Protein AF-A0A6A8LVA5-F1 (afdb_monomer_lite)

Structure (mmCIF, N/CA/C/O backbone):
data_AF-A0A6A8LVA5-F1
#
_entry.id   AF-A0A6A8LVA5-F1
#
loop_
_atom_site.group_PDB
_atom_site.id
_atom_site.type_symbol
_atom_site.label_atom_id
_atom_site.label_alt_id
_atom_site.label_comp_id
_atom_site.label_asym_id
_atom_site.label_entity_id
_atom_site.label_seq_id
_atom_site.pdbx_PDB_ins_code
_atom_site.Cartn_x
_atom_site.Cartn_y
_atom_site.Cartn_z
_atom_site.occupancy
_atom_site.B_iso_or_equiv
_atom_site.auth_seq_id
_atom_site.auth_comp_id
_atom_site.auth_asym_id
_atom_site.auth_atom_id
_atom_site.pdbx_PDB_model_num
ATOM 1 N N . GLN A 1 1 ? -45.273 -17.902 106.315 1.00 41.38 1 GLN A N 1
ATOM 2 C CA . GLN A 1 1 ? -44.574 -18.194 105.049 1.00 41.38 1 GLN A CA 1
ATOM 3 C C . GLN A 1 1 ? -45.006 -17.118 104.051 1.00 41.38 1 GLN A C 1
ATOM 5 O O . GLN A 1 1 ? -46.188 -17.036 103.765 1.00 41.38 1 GLN A O 1
ATOM 10 N N . THR A 1 2 ? -44.261 -16.008 103.992 1.00 44.41 2 THR A N 1
ATOM 11 C CA . THR A 1 2 ? -43.237 -15.669 102.967 1.00 44.41 2 THR A CA 1
ATOM 12 C C . THR A 1 2 ? -43.909 -15.043 101.731 1.00 44.41 2 THR A C 1
ATOM 14 O O . THR A 1 2 ? -44.291 -15.751 100.820 1.00 44.41 2 THR A O 1
ATOM 17 N N . ARG A 1 3 ? -44.280 -13.753 101.701 1.00 44.22 3 ARG A N 1
ATOM 18 C CA . ARG A 1 3 ? -43.481 -12.590 101.223 1.00 44.22 3 ARG A CA 1
ATOM 19 C C . ARG A 1 3 ? -42.651 -12.762 99.928 1.00 44.22 3 ARG A C 1
ATOM 21 O O . ARG A 1 3 ? -41.942 -11.829 99.586 1.00 44.22 3 ARG A O 1
ATOM 28 N N . ALA A 1 4 ? -42.781 -13.871 99.194 1.00 52.81 4 ALA A N 1
ATOM 29 C CA . ALA A 1 4 ? -41.985 -14.175 97.995 1.00 52.81 4 ALA A CA 1
ATOM 30 C C . ALA A 1 4 ? -42.812 -14.382 96.709 1.00 52.81 4 ALA A C 1
ATOM 32 O O . ALA A 1 4 ? -42.347 -15.029 95.784 1.00 52.81 4 ALA A O 1
ATOM 33 N N . GLU A 1 5 ? -44.024 -13.829 96.621 1.00 49.12 5 GLU A N 1
ATOM 34 C CA . GLU A 1 5 ? -44.811 -13.897 95.375 1.00 49.12 5 GLU A CA 1
ATOM 35 C C . GLU A 1 5 ? -45.523 -12.569 95.076 1.00 49.12 5 GLU A C 1
ATOM 37 O O . GLU A 1 5 ? -46.657 -12.505 94.619 1.00 49.12 5 GLU A O 1
ATOM 42 N N . ILE A 1 6 ? -44.846 -11.463 95.404 1.00 49.66 6 ILE A N 1
ATOM 43 C CA . ILE A 1 6 ? -45.149 -10.121 94.871 1.00 49.66 6 ILE A CA 1
ATOM 44 C C . ILE A 1 6 ? -44.034 -9.674 93.891 1.00 49.66 6 ILE A C 1
ATOM 46 O O . ILE A 1 6 ? -44.141 -8.640 93.236 1.00 49.66 6 ILE A O 1
ATOM 50 N N . GLU A 1 7 ? -42.998 -10.492 93.691 1.00 46.91 7 GLU A N 1
ATOM 51 C CA . GLU A 1 7 ? -41.858 -10.222 92.806 1.00 46.91 7 GLU A CA 1
ATOM 52 C C . GLU A 1 7 ? -41.903 -11.056 91.514 1.00 46.91 7 GLU A C 1
ATOM 54 O O . GLU A 1 7 ? -41.041 -11.885 91.287 1.00 46.91 7 GLU A O 1
ATOM 59 N N . GLU A 1 8 ? -42.884 -10.831 90.636 1.00 41.81 8 GLU A N 1
ATOM 60 C CA . GLU A 1 8 ? -42.621 -10.846 89.177 1.00 41.81 8 GLU A CA 1
ATOM 61 C C . GLU A 1 8 ? -43.699 -10.067 88.415 1.00 41.81 8 GLU A C 1
ATOM 63 O O . GLU A 1 8 ? -44.219 -10.430 87.360 1.00 41.81 8 GLU A O 1
ATOM 68 N N . LYS A 1 9 ? -44.050 -8.916 88.987 1.00 47.59 9 LYS A N 1
ATOM 69 C CA . LYS A 1 9 ? -44.624 -7.816 88.231 1.00 47.59 9 LYS A CA 1
ATOM 70 C C . LYS A 1 9 ? -43.659 -7.540 87.066 1.00 47.59 9 LYS A C 1
ATOM 72 O O . LYS A 1 9 ? -42.564 -7.044 87.291 1.00 47.59 9 LYS A O 1
ATOM 77 N N . VAL A 1 10 ? -44.113 -7.770 85.835 1.00 52.16 10 VAL A N 1
ATOM 78 C CA . VAL A 1 10 ? -43.550 -7.146 84.625 1.00 52.16 10 VAL A CA 1
ATOM 79 C C . VAL A 1 10 ? -42.134 -7.634 84.259 1.00 52.16 10 VAL A C 1
ATOM 81 O O . VAL A 1 10 ? -41.146 -6.975 84.565 1.00 52.16 10 VAL A O 1
ATOM 84 N N . GLY A 1 11 ? -42.010 -8.757 83.538 1.00 41.62 11 GLY A N 1
ATOM 85 C CA . GLY A 1 11 ? -40.666 -9.277 83.263 1.00 41.62 11 GLY A CA 1
ATOM 86 C C . GLY A 1 11 ? -40.478 -10.335 82.183 1.00 41.62 11 GLY A C 1
ATOM 87 O O . GLY A 1 11 ? -39.767 -11.300 82.418 1.00 41.62 11 GLY A O 1
ATOM 88 N N . THR A 1 12 ? -40.948 -10.141 80.945 1.00 44.41 12 THR A N 1
ATOM 89 C CA . THR A 1 12 ? -40.122 -10.651 79.827 1.00 44.41 12 THR A CA 1
ATOM 90 C C . THR A 1 12 ? -40.130 -9.726 78.602 1.00 44.41 12 THR A C 1
ATOM 92 O O . THR A 1 12 ? -40.891 -9.928 77.656 1.00 44.41 12 THR A O 1
ATOM 95 N N . PRO A 1 13 ? -39.222 -8.728 78.558 1.00 52.59 13 PRO A N 1
ATOM 96 C CA . PRO A 1 13 ? -38.989 -7.843 77.403 1.00 52.59 13 PRO A CA 1
ATOM 97 C C . PRO A 1 13 ? -38.493 -8.563 76.132 1.00 52.59 13 PRO A C 1
ATOM 99 O O . PRO A 1 13 ? -38.288 -7.934 75.097 1.00 52.59 13 PRO A O 1
ATOM 102 N N . ARG A 1 14 ? -38.320 -9.889 76.180 1.00 48.97 14 ARG A N 1
ATOM 103 C CA . ARG A 1 14 ? -37.829 -10.713 75.069 1.00 48.97 14 ARG A CA 1
ATOM 104 C C . ARG A 1 14 ? -38.854 -10.896 73.948 1.00 48.97 14 ARG A C 1
ATOM 106 O O . ARG A 1 14 ? -38.475 -11.010 72.789 1.00 48.97 14 ARG A O 1
ATOM 113 N N . GLN A 1 15 ? -40.148 -10.900 74.272 1.00 52.22 15 GLN A N 1
ATOM 114 C CA . GLN A 1 15 ? -41.192 -10.988 73.243 1.00 52.22 15 GLN A CA 1
ATOM 115 C C . GLN A 1 15 ? -41.387 -9.655 72.512 1.00 52.22 15 GLN A C 1
ATOM 117 O O . GLN A 1 15 ? -41.698 -9.652 71.323 1.00 52.22 15 GLN A O 1
ATOM 122 N N . LEU A 1 16 ? -41.140 -8.526 73.187 1.00 51.38 16 LEU A N 1
ATOM 123 C CA . LEU A 1 16 ? -41.183 -7.210 72.553 1.00 51.38 16 LEU A CA 1
ATOM 124 C C . LEU A 1 16 ? -39.955 -6.973 71.667 1.00 51.38 16 LEU A C 1
ATOM 126 O O . LEU A 1 16 ? -40.109 -6.468 70.562 1.00 51.38 16 LEU A O 1
ATOM 130 N N . SER A 1 17 ? -38.756 -7.379 72.099 1.00 54.53 17 SER A N 1
ATOM 131 C CA . SER A 1 17 ? -37.544 -7.207 71.291 1.00 54.53 17 SER A CA 1
ATOM 132 C C . SER A 1 17 ? -37.540 -8.075 70.034 1.00 54.53 17 SER A C 1
ATOM 134 O O . SER A 1 17 ? -37.148 -7.574 68.989 1.00 54.53 17 SER A O 1
ATOM 136 N N . LEU A 1 18 ? -38.050 -9.316 70.076 1.00 56.12 18 LEU A N 1
ATOM 137 C CA . LEU A 1 18 ? -38.231 -10.117 68.855 1.00 56.12 18 LEU A CA 1
ATOM 138 C C . LEU A 1 18 ? -39.249 -9.492 67.893 1.00 56.12 18 LEU A C 1
ATOM 140 O O . LEU A 1 18 ? -39.057 -9.554 66.682 1.00 56.12 18 LEU A O 1
ATOM 144 N N . ARG A 1 19 ? -40.313 -8.868 68.411 1.00 55.34 19 ARG A N 1
ATOM 145 C CA . ARG A 1 19 ? -41.328 -8.210 67.580 1.00 55.34 19 ARG A CA 1
ATOM 146 C C . ARG A 1 19 ? -40.820 -6.902 66.974 1.00 55.34 19 ARG A C 1
ATOM 148 O O . ARG A 1 19 ? -41.088 -6.639 65.813 1.00 55.34 19 ARG A O 1
ATOM 155 N N . ILE A 1 20 ? -40.016 -6.143 67.719 1.00 57.22 20 ILE A N 1
ATOM 156 C CA . ILE A 1 20 ? -39.348 -4.933 67.225 1.00 57.22 20 ILE A CA 1
ATOM 157 C C . ILE A 1 20 ? -38.242 -5.290 66.227 1.00 57.22 20 ILE A C 1
ATOM 159 O O . ILE A 1 20 ? -38.113 -4.603 65.227 1.00 57.22 20 ILE A O 1
ATOM 163 N N . LEU A 1 21 ? -37.479 -6.370 66.441 1.00 58.38 21 LEU A N 1
ATOM 164 C CA . LEU A 1 21 ? -36.458 -6.839 65.496 1.00 58.38 21 LEU A CA 1
ATOM 165 C C . LEU A 1 21 ? -37.091 -7.355 64.193 1.00 58.38 21 LEU A C 1
ATOM 167 O O . LEU A 1 21 ? -36.550 -7.115 63.119 1.00 58.38 21 LEU A O 1
ATOM 171 N N . ALA A 1 22 ? -38.260 -7.998 64.274 1.00 55.94 22 ALA A N 1
ATOM 172 C CA . ALA A 1 22 ? -39.048 -8.376 63.102 1.00 55.94 22 ALA A CA 1
ATOM 173 C C . ALA A 1 22 ? -39.646 -7.152 62.382 1.00 55.94 22 ALA A C 1
ATOM 175 O O . ALA A 1 22 ? -39.584 -7.087 61.157 1.00 55.94 22 ALA A O 1
ATOM 176 N N . ASP A 1 23 ? -40.141 -6.151 63.123 1.00 56.75 23 ASP A N 1
ATOM 177 C CA . ASP A 1 23 ? -40.613 -4.882 62.544 1.00 56.75 23 ASP A CA 1
ATOM 178 C C . ASP A 1 23 ? -39.461 -4.043 61.952 1.00 56.75 23 ASP A C 1
ATOM 180 O O . ASP A 1 23 ? -39.664 -3.313 60.981 1.00 56.75 23 ASP A O 1
ATOM 184 N N . TYR A 1 24 ? -38.236 -4.167 62.477 1.00 52.25 24 TYR A N 1
ATOM 185 C CA . TYR A 1 24 ? -37.038 -3.519 61.925 1.00 52.25 24 TYR A CA 1
ATOM 186 C C . TYR A 1 24 ? -36.428 -4.286 60.747 1.00 52.25 24 TYR A C 1
ATOM 188 O O . TYR A 1 24 ? -35.872 -3.662 59.847 1.00 52.25 24 TYR A O 1
ATOM 196 N N . SER A 1 25 ? -36.597 -5.611 60.684 1.00 47.62 25 SER A N 1
ATOM 197 C CA . SER A 1 25 ? -36.203 -6.423 59.524 1.00 47.62 25 SER A CA 1
ATOM 198 C C . SER A 1 25 ? -37.053 -6.144 58.281 1.00 47.62 25 SER A C 1
ATOM 200 O O . SER A 1 25 ? -36.685 -6.569 57.192 1.00 47.62 25 SER A O 1
ATOM 202 N N . LEU A 1 26 ? -38.167 -5.418 58.413 1.00 48.62 26 LEU A N 1
ATOM 203 C CA . LEU A 1 26 ? -38.930 -4.897 57.275 1.00 48.62 26 LEU A CA 1
ATOM 204 C C . LEU A 1 26 ? -38.471 -3.500 56.827 1.00 48.62 26 LEU A C 1
ATOM 206 O O . LEU A 1 26 ? -38.998 -2.973 55.846 1.00 48.62 26 LEU A O 1
ATOM 210 N N . LYS A 1 27 ? -37.524 -2.871 57.537 1.00 50.38 27 LYS A N 1
ATOM 211 C CA . LYS A 1 27 ? -37.097 -1.495 57.262 1.00 50.38 27 LYS A CA 1
ATOM 212 C C . LYS A 1 27 ? -35.798 -1.398 56.459 1.00 50.38 27 LYS A C 1
ATOM 214 O O . LYS A 1 27 ? -35.611 -0.350 55.848 1.00 50.38 27 LYS A O 1
ATOM 219 N N . ASP A 1 28 ? -34.949 -2.431 56.441 1.00 47.41 28 ASP A N 1
ATOM 220 C CA . ASP A 1 28 ? -33.548 -2.236 56.021 1.00 47.41 28 ASP A CA 1
ATOM 221 C C . ASP A 1 28 ? -32.981 -3.155 54.931 1.00 47.41 28 ASP A C 1
ATOM 223 O O . ASP A 1 28 ? -31.936 -2.837 54.391 1.00 47.41 28 ASP A O 1
ATOM 227 N N . ASP A 1 29 ? -33.657 -4.214 54.493 1.00 40.41 29 ASP A N 1
ATOM 228 C CA . ASP A 1 29 ? -33.184 -5.002 53.347 1.00 40.41 29 ASP A CA 1
ATOM 229 C C . ASP A 1 29 ? -34.414 -5.582 52.647 1.00 40.41 29 ASP A C 1
ATOM 231 O O . ASP A 1 29 ? -35.238 -6.259 53.241 1.00 40.41 29 ASP A O 1
ATOM 235 N N . GLY A 1 30 ? -34.697 -5.286 51.392 1.00 39.53 30 GLY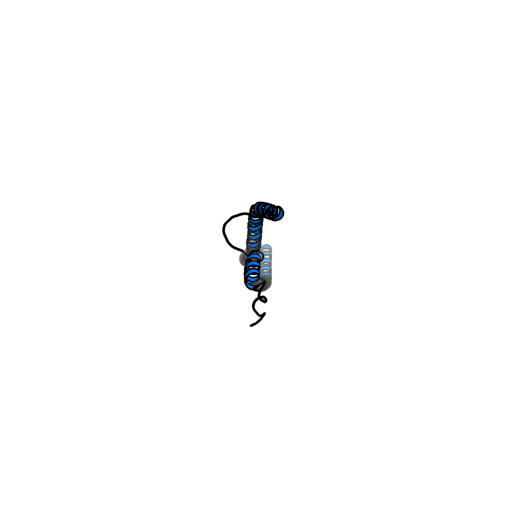 A N 1
ATOM 236 C CA . GLY A 1 30 ? -33.732 -5.432 50.330 1.00 39.53 30 GLY A CA 1
ATOM 237 C C . GLY A 1 30 ? -34.327 -6.420 49.340 1.00 39.53 30 GLY A C 1
ATOM 238 O O . GLY A 1 30 ? -34.024 -7.600 49.374 1.00 39.53 30 GLY A O 1
ATOM 239 N N . LYS A 1 31 ? -35.101 -5.853 48.412 1.00 43.53 31 LYS A N 1
ATOM 240 C CA . LYS A 1 31 ? -35.243 -6.323 47.036 1.00 43.53 31 LYS A CA 1
ATOM 241 C C . LYS A 1 31 ? -36.136 -7.551 46.772 1.00 43.53 31 LYS A C 1
ATOM 243 O O . LYS A 1 31 ? -36.150 -8.552 47.468 1.00 43.53 31 LYS A O 1
ATOM 248 N N . GLU A 1 32 ? -36.783 -7.425 45.615 1.00 43.03 32 GLU A N 1
ATOM 249 C CA . GLU A 1 32 ? -37.272 -8.502 44.746 1.00 43.03 32 GLU A CA 1
ATOM 250 C C . GLU A 1 32 ? -38.624 -9.111 45.120 1.00 43.03 32 GLU A C 1
ATOM 252 O O . GLU A 1 32 ? -38.736 -10.166 45.729 1.00 43.03 32 GLU A O 1
ATOM 257 N N . SER A 1 33 ? -39.684 -8.471 44.625 1.00 36.81 33 SER A N 1
ATOM 258 C CA . SER A 1 33 ? -40.526 -9.041 43.562 1.00 36.81 33 SER A CA 1
ATOM 259 C C . SER A 1 33 ? -41.961 -8.534 43.695 1.00 36.81 33 SER A C 1
ATOM 261 O O . SER A 1 33 ? -42.565 -8.608 44.757 1.00 36.81 33 SER A O 1
ATOM 263 N N . GLY A 1 34 ? -42.510 -8.040 42.587 1.00 38.72 34 GLY A N 1
ATOM 264 C CA . GLY A 1 34 ? -43.949 -8.082 42.350 1.00 38.72 34 GLY A CA 1
ATOM 265 C C . GLY A 1 34 ? -44.832 -7.199 43.229 1.00 38.72 34 GLY A C 1
ATOM 266 O O . GLY A 1 34 ? -45.552 -7.689 44.087 1.00 38.72 34 GLY A O 1
ATOM 267 N N . GLY A 1 35 ? -44.924 -5.920 42.867 1.00 42.19 35 GLY A N 1
ATOM 268 C CA . GLY A 1 35 ? -46.147 -5.151 43.091 1.00 42.19 35 GLY A CA 1
ATOM 269 C C . GLY A 1 35 ? -46.368 -4.601 44.502 1.00 42.19 35 GLY A C 1
ATOM 270 O O . GLY A 1 35 ? -45.899 -5.110 45.507 1.00 42.19 35 GLY A O 1
ATOM 271 N N . ILE A 1 36 ? -47.186 -3.551 44.532 1.00 45.50 36 ILE A N 1
ATOM 272 C CA . ILE A 1 36 ? -47.696 -2.836 45.707 1.00 45.50 36 ILE A CA 1
ATOM 273 C C . ILE A 1 36 ? -46.759 -1.722 46.211 1.00 45.50 36 ILE A C 1
ATOM 275 O O . ILE A 1 36 ? -45.936 -1.842 47.110 1.00 45.50 36 ILE A O 1
ATOM 279 N N . LEU A 1 37 ? -46.980 -0.588 45.550 1.00 57.88 37 LEU A N 1
ATOM 280 C CA . LEU A 1 37 ? -46.580 0.792 45.807 1.00 57.88 37 LEU A CA 1
ATOM 281 C C . LEU A 1 37 ? -46.609 1.176 47.306 1.00 57.88 37 LEU A C 1
ATOM 283 O O . LEU A 1 37 ? -47.663 1.074 47.933 1.00 57.88 37 LEU A O 1
ATOM 287 N N . PRO A 1 38 ? -45.519 1.752 47.857 1.00 45.12 38 PRO A N 1
ATOM 288 C CA . PRO A 1 38 ? -45.648 2.678 48.976 1.00 45.12 38 PRO A CA 1
ATOM 289 C C . PRO A 1 38 ? -44.794 3.939 48.765 1.00 45.12 38 PRO A C 1
ATOM 291 O O . PRO A 1 38 ? -43.569 3.900 48.737 1.00 45.12 38 PRO A O 1
ATOM 294 N N . LYS A 1 39 ? -45.478 5.087 48.697 1.00 48.59 39 LYS A N 1
ATOM 295 C CA . LYS A 1 39 ? -44.921 6.447 48.819 1.00 48.59 39 LYS A CA 1
ATOM 296 C C . LYS A 1 39 ? -43.928 6.805 47.715 1.00 48.59 39 LYS A C 1
ATOM 298 O O . LYS A 1 39 ? -42.715 6.806 47.883 1.00 48.59 39 LYS A O 1
ATOM 303 N N . THR A 1 40 ? -44.514 7.156 46.578 1.00 50.53 40 THR A N 1
ATOM 304 C CA . THR A 1 40 ? -43.899 7.764 45.403 1.00 50.53 40 THR A CA 1
ATOM 305 C C . THR A 1 40 ? -42.892 8.841 45.807 1.00 50.53 40 THR A C 1
ATOM 307 O O . THR A 1 40 ? -43.237 10.004 46.012 1.00 50.53 40 THR A O 1
ATOM 310 N N . ASN A 1 41 ? -41.615 8.470 45.882 1.00 55.78 41 ASN A N 1
ATOM 311 C CA . ASN A 1 41 ? -40.548 9.432 45.700 1.00 55.78 41 ASN A CA 1
ATOM 312 C C . ASN A 1 41 ? -40.746 9.963 44.281 1.00 55.78 41 ASN A C 1
ATOM 314 O O . ASN A 1 41 ? -40.415 9.292 43.306 1.00 55.78 41 ASN A O 1
ATOM 318 N N . ILE A 1 42 ? -41.347 11.148 44.165 1.00 63.00 42 ILE A N 1
ATOM 319 C CA . ILE A 1 42 ? -41.535 11.864 42.898 1.00 63.00 42 ILE A CA 1
ATOM 320 C C . ILE A 1 42 ? -40.220 11.907 42.121 1.00 63.00 42 ILE A C 1
ATOM 322 O O . ILE A 1 42 ? -40.233 11.744 40.912 1.00 63.00 42 ILE A O 1
ATOM 326 N N . LYS A 1 43 ? -39.079 11.978 42.818 1.00 67.38 43 LYS A N 1
ATOM 327 C CA . LYS A 1 43 ? -37.747 11.839 42.221 1.00 67.38 43 LYS A CA 1
ATOM 328 C C . LYS A 1 43 ? -37.506 10.480 41.555 1.00 67.38 43 LYS A C 1
ATOM 330 O O . LYS A 1 43 ? -36.942 10.458 40.476 1.00 67.38 43 LYS A O 1
ATOM 335 N N . THR A 1 44 ? -37.944 9.366 42.136 1.00 63.59 44 THR A N 1
ATOM 336 C CA . THR A 1 44 ? -37.805 8.019 41.553 1.00 63.59 44 THR A CA 1
ATOM 337 C C . THR A 1 44 ? -38.737 7.825 40.356 1.00 63.59 44 THR A C 1
ATOM 339 O O . THR A 1 44 ? -38.296 7.329 39.329 1.00 63.59 44 THR A O 1
ATOM 342 N N . ALA A 1 45 ? -39.994 8.276 40.432 1.00 70.56 45 ALA A N 1
ATOM 343 C CA . ALA A 1 45 ? -40.904 8.246 39.280 1.00 70.56 45 ALA A CA 1
ATOM 344 C C . ALA A 1 45 ? -40.418 9.167 38.143 1.00 70.56 45 ALA A C 1
ATOM 346 O O . ALA A 1 45 ? -40.459 8.796 36.973 1.00 70.56 45 ALA A O 1
ATOM 347 N N . TRP A 1 46 ? -39.883 10.339 38.492 1.00 73.88 46 TRP A N 1
ATOM 348 C CA . TRP A 1 46 ? -39.285 11.278 37.547 1.00 73.88 46 TRP A CA 1
ATOM 349 C C . TRP A 1 46 ? -37.985 10.739 36.943 1.00 73.88 46 TRP A C 1
ATOM 351 O O . TRP A 1 46 ? -37.768 10.912 35.752 1.00 73.88 46 TRP A O 1
ATOM 36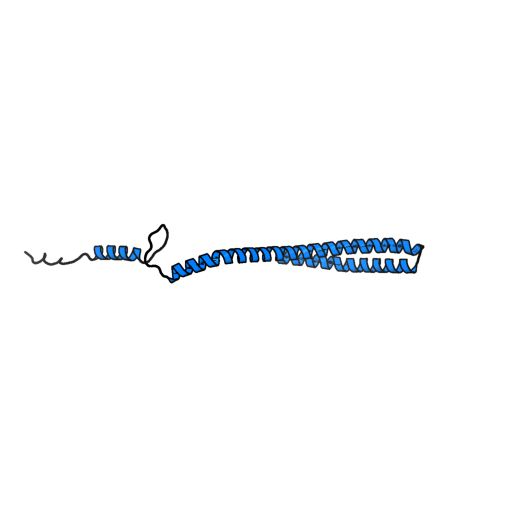1 N N . LEU A 1 47 ? -37.174 10.005 37.714 1.00 71.50 47 LEU A N 1
ATOM 362 C CA . LEU A 1 47 ? -36.000 9.281 37.216 1.00 71.50 47 LEU A CA 1
ATOM 363 C C . LEU A 1 47 ? -36.378 8.142 36.270 1.00 71.50 47 LEU A C 1
ATOM 365 O O . LEU A 1 47 ? -35.673 7.935 35.295 1.00 71.50 47 LEU A O 1
ATOM 369 N N . ILE A 1 48 ? -37.484 7.434 36.509 1.00 73.12 48 ILE A N 1
ATOM 370 C CA . ILE A 1 48 ? -37.980 6.398 35.591 1.00 73.12 48 ILE A CA 1
ATOM 371 C C . ILE A 1 48 ? -38.481 7.029 34.286 1.00 73.12 48 ILE A C 1
ATOM 373 O O . ILE A 1 48 ? -38.207 6.499 33.218 1.00 73.12 48 ILE A O 1
ATOM 377 N N . ILE A 1 49 ? -39.151 8.184 34.342 1.00 69.69 49 ILE A N 1
ATOM 378 C CA . ILE A 1 49 ? -39.571 8.938 33.148 1.00 69.69 49 ILE A CA 1
ATOM 379 C C . ILE A 1 49 ? -38.356 9.495 32.392 1.00 69.69 49 ILE A C 1
ATOM 381 O O . ILE A 1 49 ? -38.299 9.383 31.169 1.00 69.69 49 ILE A O 1
ATOM 385 N N . LEU A 1 50 ? -37.357 10.027 33.104 1.00 68.62 50 LEU A N 1
ATOM 386 C CA . LEU A 1 50 ? -36.079 10.441 32.518 1.00 68.62 50 LEU A CA 1
ATOM 387 C C . LEU A 1 50 ? -35.347 9.253 31.890 1.00 68.62 50 LEU A C 1
ATOM 389 O O . LEU A 1 50 ? -34.815 9.384 30.796 1.00 68.62 50 LEU A O 1
ATOM 393 N N . ALA A 1 51 ? -35.342 8.095 32.552 1.00 68.06 51 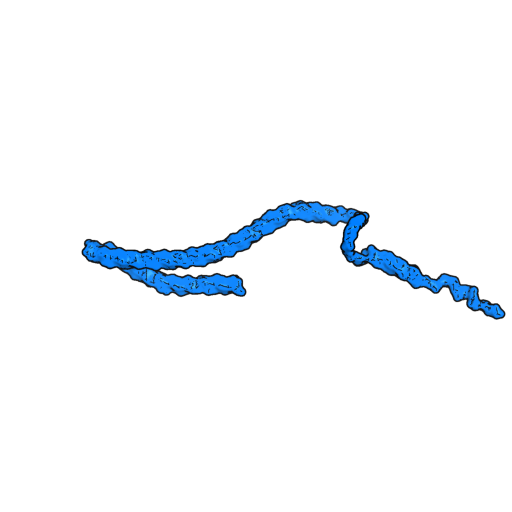ALA A N 1
ATOM 394 C CA . ALA A 1 51 ? -34.723 6.877 32.049 1.00 68.06 51 ALA A CA 1
ATOM 395 C C . ALA A 1 51 ? -35.464 6.343 30.819 1.00 68.06 51 ALA A C 1
ATOM 397 O O . ALA A 1 51 ? -34.824 5.969 29.842 1.00 68.06 51 ALA A O 1
ATOM 398 N N . LEU A 1 52 ? -36.798 6.368 30.811 1.00 66.75 52 LEU A N 1
ATOM 399 C CA . LEU A 1 52 ? -37.621 5.925 29.686 1.00 66.75 52 LEU A CA 1
ATOM 400 C C . LEU A 1 52 ? -37.502 6.866 28.481 1.00 66.75 52 LEU A C 1
ATOM 402 O O . LEU A 1 52 ? -37.512 6.394 27.352 1.00 66.75 52 LEU A O 1
ATOM 406 N N . LEU A 1 53 ? -37.322 8.172 28.710 1.00 64.38 53 LEU A N 1
ATOM 407 C CA . LEU A 1 53 ? -37.019 9.152 27.662 1.00 64.38 53 LEU A CA 1
ATOM 408 C C . LEU A 1 53 ? -35.551 9.089 27.206 1.00 64.38 53 LEU A C 1
ATOM 410 O O . LEU A 1 53 ? -35.253 9.355 26.044 1.00 64.38 53 LEU A O 1
ATOM 414 N N . ALA A 1 54 ? -34.637 8.685 28.088 1.00 66.81 54 ALA A N 1
ATOM 415 C CA . ALA A 1 54 ? -33.251 8.404 27.736 1.00 66.81 54 ALA A CA 1
ATOM 416 C C . ALA A 1 54 ? -33.110 7.089 26.955 1.00 66.81 54 ALA A C 1
ATOM 418 O O . ALA A 1 54 ? -32.231 7.000 26.113 1.00 66.81 54 ALA A O 1
ATOM 419 N N . THR A 1 55 ? -33.983 6.101 27.170 1.00 67.06 55 THR A N 1
ATOM 420 C CA . THR A 1 55 ? -33.960 4.781 26.508 1.00 67.06 55 THR A CA 1
ATOM 421 C C . THR A 1 55 ? -34.013 4.838 24.965 1.00 67.06 55 THR A C 1
ATOM 423 O O . THR A 1 55 ? -33.257 4.106 24.326 1.00 67.06 55 THR A O 1
ATOM 426 N N . PRO A 1 56 ? -34.824 5.696 24.305 1.00 71.44 56 PRO A N 1
ATOM 427 C CA . PRO A 1 56 ? -34.737 5.864 22.854 1.00 71.44 56 PRO A CA 1
ATOM 428 C C . PRO A 1 56 ? -33.454 6.594 22.432 1.00 71.44 56 PRO A C 1
ATOM 430 O O . PRO A 1 56 ? -32.860 6.246 21.413 1.00 71.44 56 PRO A O 1
ATOM 433 N N . ALA A 1 57 ? -32.982 7.568 23.217 1.00 69.38 57 ALA A N 1
ATOM 434 C CA . ALA A 1 57 ? -31.758 8.307 22.912 1.00 69.38 57 ALA A CA 1
ATOM 435 C C . ALA A 1 57 ? -30.501 7.430 23.052 1.00 69.38 57 ALA A C 1
ATOM 437 O O . ALA A 1 57 ? -29.603 7.503 22.217 1.00 69.38 57 ALA A O 1
ATOM 438 N N . THR A 1 58 ? -30.442 6.556 24.057 1.00 73.25 58 THR A N 1
ATOM 439 C CA . THR A 1 58 ? -29.323 5.634 24.280 1.00 73.25 58 THR A CA 1
ATOM 440 C C . THR A 1 58 ? -29.237 4.560 23.206 1.00 73.25 58 THR A C 1
ATOM 442 O O . THR A 1 58 ? -28.125 4.189 22.844 1.00 73.25 58 THR A O 1
ATOM 445 N N . LEU A 1 59 ? -30.357 4.106 22.632 1.00 71.06 59 LEU A N 1
ATOM 446 C CA . LEU A 1 59 ? -30.327 3.223 21.461 1.00 71.06 59 LEU A CA 1
ATOM 447 C C . LEU A 1 59 ? -29.734 3.921 20.230 1.00 71.06 59 LEU A C 1
ATOM 449 O O . LEU A 1 59 ? -28.866 3.349 19.574 1.00 71.06 59 LEU A O 1
ATOM 453 N N . ILE A 1 60 ? -30.144 5.161 19.939 1.00 77.50 60 ILE A N 1
ATOM 454 C CA . ILE A 1 60 ? -29.612 5.928 18.797 1.00 77.50 60 ILE A CA 1
ATOM 455 C C . ILE A 1 60 ? -28.113 6.196 18.981 1.00 77.50 60 ILE A C 1
ATOM 457 O O . ILE A 1 60 ? -27.318 5.964 18.070 1.00 77.50 60 ILE A O 1
ATOM 461 N N . ILE A 1 61 ? -27.712 6.634 20.176 1.00 77.25 61 ILE A N 1
ATOM 462 C CA . ILE A 1 61 ? -26.310 6.906 20.512 1.00 77.25 61 ILE A CA 1
ATOM 463 C C . ILE A 1 61 ? -25.491 5.609 20.519 1.00 77.25 61 ILE A C 1
ATOM 465 O O . ILE A 1 61 ? -24.363 5.604 20.037 1.00 77.25 61 ILE A O 1
ATOM 469 N N . GLY A 1 62 ? -26.053 4.499 21.000 1.00 77.88 62 GLY A N 1
ATOM 470 C CA . GLY A 1 62 ? -25.403 3.188 21.011 1.00 77.88 62 GLY A CA 1
ATOM 471 C C . GLY A 1 62 ? -25.140 2.643 19.605 1.00 77.88 62 GLY A C 1
ATOM 472 O O . GLY A 1 62 ? -24.036 2.178 19.327 1.00 77.88 62 GLY A O 1
ATOM 473 N N . VAL A 1 63 ? -26.110 2.767 18.691 1.00 78.31 63 VAL A N 1
ATOM 474 C CA . VAL A 1 63 ? -25.930 2.401 17.274 1.00 78.31 63 VAL A CA 1
ATOM 475 C C . VAL A 1 63 ? -24.903 3.309 16.600 1.00 78.31 63 VAL A C 1
ATOM 477 O O . VAL A 1 63 ? -24.060 2.817 15.853 1.00 78.31 63 VAL A O 1
ATOM 480 N N . ALA A 1 64 ? -24.918 4.613 16.890 1.00 81.69 64 ALA A N 1
ATOM 481 C CA . ALA A 1 64 ? -23.907 5.535 16.382 1.00 81.69 64 ALA A CA 1
ATOM 482 C C . ALA A 1 64 ? -22.498 5.162 16.873 1.00 81.69 64 ALA A C 1
ATOM 484 O O . ALA A 1 64 ? -21.564 5.128 16.075 1.00 81.69 64 ALA A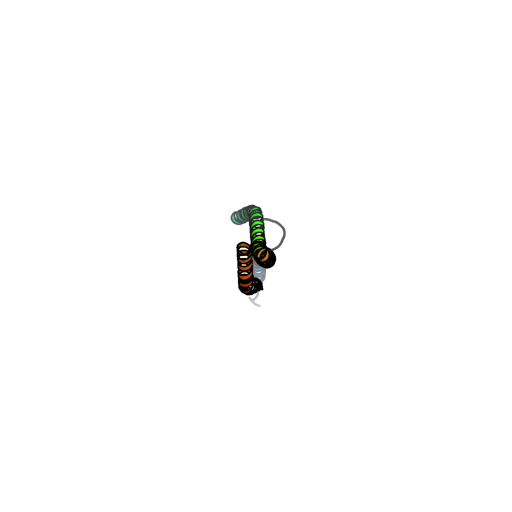 O 1
ATOM 485 N N . LEU A 1 65 ? -22.342 4.812 18.154 1.00 80.88 65 LEU A N 1
ATOM 486 C CA . LEU A 1 65 ? -21.059 4.396 18.728 1.00 80.88 65 LEU A CA 1
ATOM 487 C C . LEU A 1 65 ? -20.547 3.087 18.109 1.00 80.88 65 LEU A C 1
ATOM 489 O O . LEU A 1 65 ? -19.368 2.983 17.774 1.00 80.88 65 LEU A O 1
ATOM 493 N N . LEU A 1 66 ? -21.435 2.106 17.908 1.00 80.69 66 LEU A N 1
ATOM 494 C CA . LEU A 1 66 ? -21.109 0.868 17.195 1.00 80.69 66 LEU A CA 1
ATOM 495 C C . LEU A 1 66 ? -20.712 1.146 15.741 1.00 80.69 66 LEU A C 1
ATOM 497 O O . LEU A 1 66 ? -19.731 0.585 15.259 1.00 80.69 66 LEU A O 1
ATOM 501 N N . GLY A 1 67 ? -21.422 2.047 15.060 1.00 83.50 67 GLY A N 1
ATOM 502 C CA . GLY A 1 67 ? -21.088 2.482 13.705 1.00 83.50 67 GLY A CA 1
ATOM 503 C C . GLY A 1 67 ? -19.703 3.123 13.623 1.00 83.50 67 GLY A C 1
ATOM 504 O O . GLY A 1 67 ? -18.932 2.792 12.727 1.00 83.50 67 GLY A O 1
ATOM 505 N N . VAL A 1 68 ? -19.348 3.976 14.588 1.00 83.19 68 VAL A N 1
ATOM 506 C CA . VAL A 1 68 ? -18.011 4.586 14.679 1.00 83.19 68 VAL A CA 1
ATOM 507 C C . VAL A 1 68 ? -16.934 3.530 14.921 1.00 83.19 68 VAL A C 1
ATOM 509 O O . VAL A 1 68 ? -15.878 3.594 14.298 1.00 83.19 68 VAL A O 1
ATOM 512 N N . LEU A 1 69 ? -17.196 2.531 15.767 1.00 82.12 69 LEU A N 1
ATOM 513 C CA . LEU A 1 69 ? -16.244 1.452 16.029 1.00 82.12 69 LEU A CA 1
ATOM 514 C C . LEU A 1 69 ? -15.996 0.595 14.776 1.00 82.12 69 LEU A C 1
ATOM 516 O O . LEU A 1 69 ? -14.848 0.327 14.423 1.00 82.12 69 LEU A O 1
ATOM 520 N N . VAL A 1 70 ? -17.062 0.220 14.063 1.00 85.50 70 VAL A N 1
ATOM 521 C CA . VAL A 1 70 ? -16.962 -0.525 12.798 1.00 85.50 70 VAL A CA 1
ATOM 522 C C . VAL A 1 70 ? -16.263 0.312 11.728 1.00 85.50 70 VAL A C 1
ATOM 524 O O . VAL A 1 70 ? -15.408 -0.206 11.012 1.00 85.50 70 VAL A O 1
ATOM 527 N N . ALA A 1 71 ? -16.568 1.608 11.640 1.00 85.56 71 ALA A N 1
ATOM 528 C CA . ALA A 1 71 ? -15.902 2.518 10.716 1.00 85.56 71 ALA A CA 1
ATOM 529 C C . ALA A 1 71 ? -14.406 2.652 11.032 1.00 85.56 71 ALA A C 1
ATOM 531 O O . ALA A 1 71 ? -13.595 2.602 10.115 1.00 85.56 71 ALA A O 1
ATOM 532 N N . ALA A 1 72 ? -14.020 2.755 12.306 1.00 81.12 72 ALA A N 1
ATOM 533 C CA . ALA A 1 72 ? -12.617 2.837 12.709 1.00 81.12 72 ALA A CA 1
ATOM 534 C C . ALA A 1 72 ? -11.825 1.587 12.285 1.00 81.12 72 ALA A C 1
ATOM 536 O O . ALA A 1 72 ? -10.747 1.703 11.701 1.00 81.12 72 ALA A O 1
ATOM 537 N N . ILE A 1 73 ? -12.392 0.396 12.500 1.00 82.06 73 ILE A N 1
ATOM 538 C CA . ILE A 1 73 ? -11.792 -0.873 12.059 1.00 82.06 73 ILE A CA 1
ATOM 539 C C . ILE A 1 73 ? -11.751 -0.947 10.525 1.00 82.06 73 ILE A C 1
ATOM 541 O O . ILE A 1 73 ? -10.737 -1.334 9.943 1.00 82.06 73 ILE A O 1
ATOM 545 N N . GLY A 1 74 ? -12.830 -0.529 9.859 1.00 85.06 74 GLY A N 1
ATOM 546 C CA . GLY A 1 74 ? -12.923 -0.494 8.402 1.00 85.06 74 GLY A CA 1
ATOM 547 C C . GLY A 1 74 ? -11.885 0.430 7.766 1.00 85.06 74 GLY A C 1
ATOM 548 O O . GLY A 1 74 ? -11.255 0.052 6.782 1.00 85.06 74 GLY A O 1
ATOM 549 N N . VAL A 1 75 ? -11.645 1.605 8.353 1.00 85.69 75 VAL A N 1
ATOM 550 C CA . VAL A 1 75 ? -10.610 2.545 7.904 1.00 85.69 75 VAL A CA 1
ATOM 551 C C . VAL A 1 75 ? -9.221 1.941 8.090 1.00 85.69 75 VAL A C 1
ATOM 553 O O . VAL A 1 75 ? -8.423 1.984 7.157 1.00 85.69 75 VAL A O 1
ATOM 556 N N . ALA A 1 76 ? -8.936 1.320 9.238 1.00 80.88 76 ALA A N 1
ATOM 557 C CA . ALA A 1 76 ? -7.652 0.657 9.468 1.00 80.88 76 ALA A CA 1
ATOM 558 C C . ALA A 1 76 ? -7.382 -0.448 8.428 1.00 80.88 76 ALA A C 1
ATOM 560 O O . ALA A 1 76 ? -6.295 -0.515 7.848 1.00 80.88 76 ALA A O 1
ATOM 561 N N . PHE A 1 77 ? -8.392 -1.268 8.125 1.00 82.75 77 PHE A N 1
ATOM 562 C CA . PHE A 1 77 ? -8.295 -2.298 7.093 1.00 82.75 77 PHE A CA 1
ATOM 563 C C . PHE A 1 77 ? -8.136 -1.703 5.686 1.00 82.75 77 PHE A C 1
ATOM 565 O O . PHE A 1 77 ? -7.278 -2.141 4.921 1.00 82.75 77 PHE A O 1
ATOM 572 N N . ALA A 1 78 ? -8.908 -0.667 5.347 1.00 84.62 78 ALA A N 1
ATOM 573 C CA . ALA A 1 78 ? -8.821 0.005 4.053 1.00 84.62 78 ALA A CA 1
ATOM 574 C C . ALA A 1 78 ? -7.431 0.618 3.819 1.00 84.62 78 ALA A C 1
ATOM 576 O O . ALA A 1 78 ? -6.874 0.488 2.728 1.00 84.62 78 ALA A O 1
ATOM 577 N N . VAL A 1 79 ? -6.827 1.228 4.842 1.00 83.38 79 VAL A N 1
ATOM 578 C CA . VAL A 1 79 ? -5.457 1.756 4.764 1.00 83.38 79 VAL A CA 1
ATOM 579 C C . VAL A 1 79 ? -4.455 0.631 4.486 1.00 83.38 79 VAL A C 1
ATOM 581 O O . VAL A 1 79 ? -3.617 0.763 3.598 1.00 83.38 79 VAL A O 1
ATOM 584 N N . ALA A 1 80 ? -4.571 -0.515 5.159 1.00 80.81 80 ALA A N 1
ATOM 585 C CA . ALA A 1 80 ? -3.696 -1.655 4.885 1.00 80.81 80 ALA A CA 1
ATOM 586 C C . ALA A 1 80 ? -3.840 -2.169 3.437 1.00 80.81 80 ALA A C 1
ATOM 588 O O . ALA A 1 80 ? -2.842 -2.360 2.739 1.00 80.81 80 ALA A O 1
ATOM 589 N N . VAL A 1 81 ? -5.076 -2.342 2.956 1.00 86.12 81 VAL A N 1
ATOM 590 C CA . VAL A 1 81 ? -5.351 -2.830 1.594 1.00 86.12 81 VAL A CA 1
ATOM 591 C C . VAL A 1 81 ? -4.865 -1.845 0.533 1.00 86.12 81 VAL A C 1
ATOM 593 O O . VAL A 1 81 ? -4.251 -2.257 -0.450 1.00 86.12 81 VAL A O 1
ATOM 596 N N . THR A 1 82 ? -5.102 -0.546 0.725 1.00 86.75 82 THR A N 1
ATOM 597 C CA . THR A 1 82 ? -4.663 0.493 -0.221 1.00 86.75 82 THR A CA 1
ATOM 598 C C . THR A 1 82 ? -3.148 0.530 -0.365 1.00 86.75 82 THR A C 1
ATOM 600 O O . THR A 1 82 ? -2.664 0.627 -1.488 1.00 86.75 82 THR A O 1
ATOM 603 N N . ILE A 1 83 ? -2.391 0.367 0.7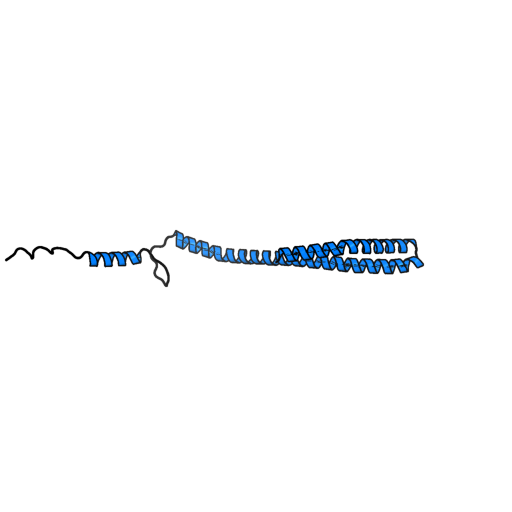23 1.00 83.56 83 ILE A N 1
ATOM 604 C CA . ILE A 1 83 ? -0.923 0.300 0.679 1.00 83.56 83 ILE A CA 1
ATOM 605 C C . ILE A 1 83 ? -0.448 -0.901 -0.148 1.00 83.56 83 ILE A C 1
ATOM 607 O O . ILE A 1 83 ? 0.422 -0.754 -1.008 1.00 83.56 83 ILE A O 1
ATOM 611 N N . ILE A 1 84 ? -1.042 -2.078 0.067 1.00 83.44 84 ILE A N 1
ATOM 612 C CA . ILE A 1 84 ? -0.704 -3.292 -0.691 1.00 83.44 84 ILE A CA 1
ATOM 613 C C . ILE A 1 84 ? -1.060 -3.117 -2.174 1.00 83.44 84 ILE A C 1
ATOM 615 O O . ILE A 1 84 ? -0.267 -3.464 -3.050 1.00 83.44 84 ILE A O 1
ATOM 619 N N . ALA A 1 85 ? -2.225 -2.540 -2.469 1.00 87.62 85 ALA A N 1
ATOM 620 C CA . ALA A 1 85 ? -2.655 -2.267 -3.836 1.00 87.62 85 ALA A CA 1
ATOM 621 C C . ALA A 1 85 ? -1.716 -1.278 -4.545 1.00 87.62 85 ALA A C 1
ATOM 623 O O . ALA A 1 85 ? -1.350 -1.500 -5.699 1.00 87.62 85 ALA A O 1
ATOM 624 N N . LEU A 1 86 ? -1.274 -0.224 -3.850 1.00 87.31 86 LEU A N 1
ATOM 625 C CA . LEU A 1 86 ? -0.330 0.759 -4.383 1.00 87.31 86 LEU A CA 1
ATOM 626 C C . LEU A 1 86 ? 1.026 0.116 -4.700 1.00 87.31 86 LEU A C 1
ATOM 628 O O . LEU A 1 86 ? 1.618 0.396 -5.740 1.00 87.31 86 LEU A O 1
ATOM 632 N N . ALA A 1 87 ? 1.484 -0.793 -3.837 1.00 85.94 87 ALA A N 1
ATOM 633 C CA . ALA A 1 87 ? 2.696 -1.571 -4.060 1.00 85.94 87 ALA A CA 1
ATOM 634 C C . ALA A 1 87 ? 2.584 -2.456 -5.306 1.00 85.94 87 ALA A C 1
ATOM 636 O O . ALA A 1 87 ? 3.470 -2.445 -6.159 1.00 85.94 87 ALA A O 1
ATOM 637 N N . GLY A 1 88 ? 1.468 -3.178 -5.444 1.00 87.44 88 GLY A N 1
ATOM 638 C CA . GLY A 1 88 ? 1.185 -3.988 -6.626 1.00 87.44 88 GLY A CA 1
ATOM 639 C C . GLY A 1 88 ? 1.169 -3.144 -7.901 1.00 87.44 88 GLY A C 1
ATOM 640 O O . GLY A 1 88 ? 1.841 -3.480 -8.875 1.00 87.44 88 GLY A O 1
ATOM 641 N N . ALA A 1 89 ? 0.477 -2.002 -7.881 1.00 89.12 89 ALA A N 1
ATOM 642 C CA . ALA A 1 89 ? 0.433 -1.074 -9.007 1.00 89.12 89 ALA A CA 1
ATOM 643 C C . ALA A 1 89 ? 1.830 -0.556 -9.388 1.00 89.12 89 ALA A C 1
ATOM 645 O O . ALA A 1 89 ? 2.166 -0.520 -10.571 1.00 89.1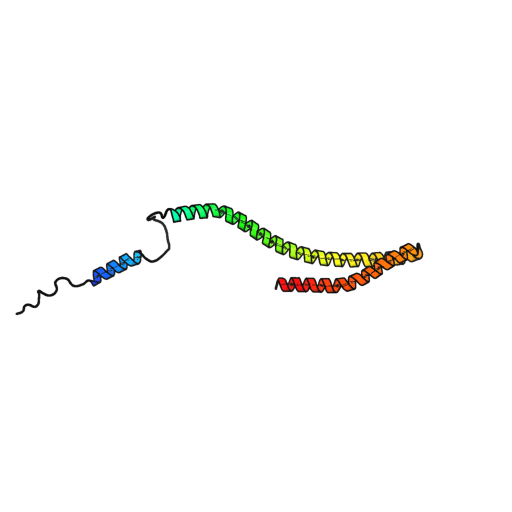2 89 ALA A O 1
ATOM 646 N N . ALA A 1 90 ? 2.672 -0.224 -8.404 1.00 88.50 90 ALA A N 1
ATOM 647 C CA . ALA A 1 90 ? 4.045 0.210 -8.649 1.00 88.50 90 ALA A CA 1
ATOM 648 C C . ALA A 1 90 ? 4.874 -0.864 -9.379 1.00 88.50 90 ALA A C 1
ATOM 650 O O . ALA A 1 90 ? 5.609 -0.534 -10.312 1.00 88.50 90 ALA A O 1
ATOM 651 N N . ILE A 1 91 ? 4.714 -2.147 -9.024 1.00 89.06 91 ILE A N 1
ATOM 652 C CA . ILE A 1 91 ? 5.368 -3.270 -9.723 1.00 89.06 91 ILE A CA 1
ATOM 653 C C . ILE A 1 91 ? 4.926 -3.320 -11.188 1.00 89.06 91 ILE A C 1
ATOM 655 O O . ILE A 1 91 ? 5.770 -3.354 -12.085 1.00 89.06 91 ILE A O 1
ATOM 659 N N . PHE A 1 92 ? 3.617 -3.273 -11.442 1.00 91.69 92 PHE A N 1
ATOM 660 C CA . PHE A 1 92 ? 3.069 -3.330 -12.800 1.00 91.69 92 PHE A CA 1
ATOM 661 C C . PHE A 1 92 ? 3.529 -2.160 -13.675 1.00 91.69 92 PHE A C 1
ATOM 663 O O . PHE A 1 92 ? 3.928 -2.370 -14.824 1.00 91.69 92 PHE A O 1
ATOM 670 N N . ILE A 1 93 ? 3.514 -0.937 -13.137 1.00 90.88 93 ILE A N 1
ATOM 671 C CA . ILE A 1 93 ? 3.968 0.264 -13.853 1.00 90.88 93 ILE A CA 1
ATOM 672 C C . ILE A 1 93 ? 5.452 0.141 -14.195 1.00 90.88 93 ILE A C 1
ATOM 674 O O . ILE A 1 93 ? 5.841 0.375 -15.339 1.00 90.88 93 ILE A O 1
ATOM 678 N N . THR A 1 94 ? 6.271 -0.277 -13.229 1.00 90.31 94 THR A N 1
ATOM 679 C CA . THR A 1 94 ? 7.716 -0.441 -13.415 1.00 90.31 94 THR A CA 1
ATOM 680 C C . THR A 1 94 ? 8.015 -1.458 -14.513 1.00 90.31 94 THR A C 1
ATOM 682 O O . THR A 1 94 ? 8.787 -1.171 -15.427 1.00 90.31 94 THR A O 1
ATOM 685 N N . LEU A 1 95 ? 7.356 -2.619 -14.475 1.00 90.94 95 LEU A N 1
ATOM 686 C CA . LEU A 1 95 ? 7.570 -3.694 -15.442 1.00 90.94 95 LEU A CA 1
ATOM 687 C C . LEU A 1 95 ? 7.141 -3.282 -16.858 1.00 90.94 95 LEU A C 1
ATOM 689 O O . LEU A 1 95 ? 7.870 -3.504 -17.825 1.00 90.94 95 LEU A O 1
ATOM 693 N N . THR A 1 96 ? 5.990 -2.615 -16.968 1.00 90.75 96 THR A N 1
ATOM 694 C CA . THR A 1 96 ? 5.466 -2.121 -18.249 1.00 90.75 96 THR A CA 1
ATOM 695 C C . THR A 1 96 ? 6.360 -1.024 -18.822 1.00 90.75 96 THR A C 1
ATOM 697 O O . THR A 1 96 ? 6.703 -1.065 -20.001 1.00 90.75 96 THR A O 1
ATOM 700 N N . SER A 1 97 ? 6.800 -0.072 -17.993 1.00 91.38 97 SER A N 1
ATOM 701 C CA . SER A 1 97 ? 7.699 1.009 -18.412 1.00 91.38 97 SER A CA 1
ATOM 702 C C . SER A 1 97 ? 9.035 0.472 -18.921 1.00 91.38 97 SER A C 1
ATOM 704 O O . SER A 1 97 ? 9.571 0.978 -19.903 1.00 91.38 97 SER A O 1
ATOM 706 N N . LEU A 1 98 ? 9.560 -0.579 -18.288 1.00 91.81 98 LEU A N 1
ATOM 707 C CA . LEU A 1 98 ? 10.829 -1.190 -18.672 1.00 91.81 98 LEU A CA 1
ATOM 708 C C . LEU A 1 98 ? 10.702 -1.967 -19.992 1.00 91.81 98 LEU A C 1
ATOM 710 O O . LEU A 1 98 ? 11.555 -1.828 -20.869 1.00 91.81 98 LEU A O 1
ATOM 714 N N . TYR A 1 99 ? 9.600 -2.702 -20.175 1.00 92.56 99 TYR A N 1
ATOM 715 C CA . TYR A 1 99 ? 9.287 -3.390 -21.431 1.00 92.56 99 TYR A CA 1
ATOM 716 C C . TYR A 1 99 ? 9.135 -2.409 -22.604 1.00 92.56 99 TYR A C 1
ATOM 718 O O . TYR A 1 99 ? 9.788 -2.555 -23.639 1.00 92.56 99 TYR A O 1
ATOM 726 N N . VAL A 1 100 ? 8.318 -1.368 -22.419 1.00 92.12 100 VAL A N 1
ATOM 727 C CA . VAL A 1 100 ? 8.090 -0.319 -23.423 1.00 92.12 100 VAL A CA 1
ATOM 728 C C . VAL A 1 100 ? 9.386 0.449 -23.701 1.00 92.12 100 VAL A C 1
ATOM 730 O O . VAL A 1 100 ? 9.710 0.697 -24.859 1.00 92.12 100 VAL A O 1
ATOM 733 N N . GLY A 1 101 ? 10.176 0.763 -22.671 1.00 89.88 101 GLY A N 1
ATOM 734 C CA . GLY A 1 101 ? 11.468 1.439 -22.809 1.00 89.88 101 GLY A CA 1
ATOM 735 C C . GLY A 1 101 ? 12.470 0.663 -23.668 1.00 89.88 101 GLY A C 1
ATOM 736 O O . GLY A 1 101 ? 13.074 1.248 -24.568 1.00 89.88 101 GLY A O 1
ATOM 737 N N . ILE A 1 102 ? 12.595 -0.655 -23.455 1.00 91.38 102 ILE A N 1
ATOM 738 C CA . ILE A 1 102 ? 13.449 -1.529 -24.279 1.00 91.38 102 ILE A CA 1
ATOM 739 C C . ILE A 1 102 ? 12.984 -1.535 -25.738 1.00 91.38 102 ILE A C 1
ATOM 741 O O . ILE A 1 102 ? 13.804 -1.402 -26.644 1.00 91.38 102 ILE A O 1
ATOM 745 N N . PHE A 1 103 ? 11.676 -1.654 -25.976 1.00 90.88 103 PHE A N 1
ATOM 746 C CA . PHE A 1 103 ? 11.137 -1.722 -27.333 1.00 90.88 103 PHE A CA 1
ATOM 747 C C . PHE A 1 103 ? 11.321 -0.394 -28.084 1.00 90.88 103 PHE A C 1
ATOM 749 O O . PHE A 1 103 ? 11.751 -0.367 -29.240 1.00 90.88 103 PHE A O 1
ATOM 756 N N . LEU A 1 104 ? 11.063 0.733 -27.412 1.00 91.56 104 LEU A N 1
ATOM 757 C CA . LEU A 1 104 ? 11.192 2.060 -28.011 1.00 91.56 104 LEU A CA 1
ATOM 758 C C . LEU A 1 104 ? 12.644 2.462 -28.270 1.00 91.56 104 LEU A C 1
ATOM 760 O O . LEU A 1 104 ? 12.867 3.306 -29.138 1.00 91.56 104 LEU A O 1
ATOM 764 N N . LEU A 1 105 ? 13.625 1.853 -27.600 1.00 90.06 105 LEU A N 1
ATOM 765 C CA . LEU A 1 105 ? 15.044 2.130 -27.832 1.00 90.06 105 LEU A CA 1
ATOM 766 C C . LEU A 1 105 ? 15.444 1.902 -29.301 1.00 90.06 105 LEU A C 1
ATOM 768 O O . LEU A 1 105 ? 16.214 2.682 -29.857 1.00 90.06 105 LEU A O 1
ATOM 772 N N . PHE A 1 106 ? 14.848 0.894 -29.946 1.00 88.12 106 PHE A N 1
ATOM 773 C CA . PHE A 1 106 ? 15.105 0.544 -31.346 1.00 88.12 106 PHE A CA 1
ATOM 774 C C . PHE A 1 106 ? 14.381 1.442 -32.357 1.00 88.12 106 PHE A C 1
ATOM 776 O O . PHE A 1 106 ? 14.734 1.444 -33.533 1.00 88.12 106 PHE A O 1
ATOM 783 N N . THR A 1 107 ? 13.378 2.213 -31.922 1.00 90.00 107 THR A N 1
ATOM 784 C CA . THR A 1 107 ? 12.564 3.053 -32.821 1.00 90.00 107 THR A CA 1
ATOM 785 C C . THR A 1 107 ? 12.847 4.543 -32.625 1.00 90.00 107 THR A C 1
ATOM 787 O O . THR A 1 107 ? 13.017 5.299 -33.580 1.00 90.00 107 THR A O 1
ATOM 790 N N . LYS A 1 108 ? 12.877 4.991 -31.366 1.00 88.75 108 LYS A N 1
ATOM 791 C CA . LYS A 1 108 ? 13.048 6.382 -30.940 1.00 88.75 108 LYS A CA 1
ATOM 792 C C . LYS A 1 108 ? 13.888 6.411 -29.662 1.00 88.75 108 LYS A C 1
ATOM 794 O O . LYS A 1 108 ? 13.344 6.403 -28.558 1.00 88.75 108 LYS A O 1
ATOM 799 N N . LEU A 1 109 ? 15.210 6.517 -29.826 1.00 89.94 109 LEU A N 1
ATOM 800 C CA . LEU A 1 109 ? 16.189 6.482 -28.729 1.00 89.94 109 LEU A CA 1
ATOM 801 C C . LEU A 1 109 ? 15.827 7.388 -27.542 1.00 89.94 109 LEU A C 1
ATOM 803 O O . LEU A 1 109 ? 15.848 6.927 -26.407 1.00 89.94 109 LEU A O 1
ATOM 807 N N . GLY A 1 110 ? 15.447 8.648 -27.788 1.00 90.69 110 GLY A N 1
ATOM 808 C CA . GLY A 1 110 ? 15.140 9.599 -26.711 1.00 90.69 110 GLY A CA 1
ATOM 809 C C . GLY A 1 110 ? 13.946 9.190 -25.840 1.00 90.69 110 GLY A C 1
ATOM 810 O O . GLY A 1 110 ? 14.007 9.294 -24.618 1.00 90.69 110 GLY A O 1
ATOM 811 N N . VAL A 1 111 ? 12.877 8.670 -26.452 1.00 90.31 111 VAL A N 1
ATOM 812 C CA . VAL A 1 111 ? 11.680 8.227 -25.718 1.00 90.31 111 VAL A CA 1
ATOM 813 C C . VAL A 1 111 ? 11.951 6.895 -25.016 1.00 90.31 111 VAL A C 1
ATOM 815 O O . VAL A 1 111 ? 11.553 6.720 -23.868 1.00 90.31 111 VAL A O 1
ATOM 818 N N . GLY A 1 112 ? 12.693 5.989 -25.664 1.00 90.31 112 GLY A N 1
ATOM 819 C CA . GLY A 1 112 ? 13.142 4.737 -25.054 1.00 90.31 112 GLY A CA 1
ATOM 820 C C . GLY A 1 112 ? 13.944 4.977 -23.774 1.00 90.31 112 GLY A C 1
ATOM 821 O O . GLY A 1 112 ? 13.598 4.428 -22.732 1.00 90.31 112 GLY A O 1
ATOM 822 N N . LEU A 1 113 ? 14.942 5.869 -23.817 1.00 91.69 113 LEU A N 1
ATOM 823 C CA . LEU A 1 113 ? 15.777 6.203 -22.656 1.00 91.69 113 LEU A CA 1
ATOM 824 C C . LEU A 1 113 ? 14.963 6.799 -21.495 1.00 91.69 113 LEU A C 1
ATOM 826 O O . LEU A 1 113 ? 15.228 6.487 -20.337 1.00 91.69 113 LEU A O 1
ATOM 830 N N . PHE A 1 114 ? 13.950 7.616 -21.799 1.00 92.06 114 PHE A N 1
ATOM 831 C CA . PHE A 1 114 ? 13.071 8.208 -20.790 1.00 92.06 114 PHE A CA 1
ATOM 832 C C . PHE A 1 114 ? 12.228 7.151 -20.055 1.00 92.06 114 PHE A C 1
ATOM 834 O O . PHE A 1 114 ? 12.222 7.114 -18.824 1.00 92.06 114 PHE A O 1
ATOM 841 N N . TYR A 1 115 ? 11.575 6.241 -20.788 1.00 92.06 115 TYR A N 1
ATOM 842 C CA . TYR A 1 115 ? 10.792 5.147 -20.190 1.00 92.06 115 TYR A CA 1
ATOM 843 C C . TYR A 1 115 ? 11.663 4.133 -19.437 1.00 92.06 115 TYR A C 1
ATOM 845 O O . TYR A 1 115 ? 11.250 3.599 -18.405 1.00 92.06 115 TYR A O 1
ATOM 853 N N . LEU A 1 116 ? 12.885 3.900 -19.916 1.00 91.88 116 LEU A N 1
ATOM 854 C CA . LEU A 1 116 ? 13.870 3.055 -19.242 1.00 91.88 116 LEU A CA 1
ATOM 855 C C . LEU A 1 116 ? 14.334 3.710 -17.929 1.00 91.88 116 LEU A C 1
ATOM 857 O O . LEU A 1 116 ? 14.417 3.035 -16.906 1.00 91.88 116 LEU A O 1
ATOM 861 N N . GLY A 1 117 ? 14.518 5.034 -17.921 1.00 90.69 117 GLY A N 1
ATOM 862 C CA . GLY A 1 117 ? 14.775 5.821 -16.712 1.00 90.69 117 GLY A CA 1
ATOM 863 C C . GLY A 1 117 ? 13.650 5.714 -15.678 1.00 90.69 117 GLY A C 1
ATOM 864 O O . GLY A 1 117 ? 13.924 5.426 -14.515 1.00 90.69 117 GLY A O 1
ATOM 865 N N . ILE A 1 118 ? 12.386 5.856 -16.096 1.00 90.50 118 ILE A N 1
ATOM 866 C CA . ILE A 1 118 ? 11.221 5.635 -15.216 1.00 90.50 118 ILE A CA 1
ATOM 867 C C . ILE A 1 118 ? 11.216 4.203 -14.668 1.00 90.50 118 ILE A C 1
ATOM 869 O O . ILE A 1 118 ? 10.960 4.008 -13.483 1.00 90.50 118 ILE A O 1
ATOM 873 N N . GLY A 1 119 ? 11.548 3.208 -15.494 1.00 90.56 119 GLY A N 1
ATOM 874 C CA . GLY A 1 119 ? 11.678 1.817 -15.057 1.00 90.56 119 GLY A CA 1
ATOM 875 C C . GLY A 1 119 ? 12.753 1.634 -13.980 1.00 90.56 119 GLY A C 1
ATOM 876 O O . GLY A 1 119 ? 12.497 1.006 -12.957 1.00 90.56 119 GLY A O 1
ATOM 877 N N . ILE A 1 120 ? 13.937 2.226 -14.152 1.00 91.31 120 ILE A N 1
ATOM 878 C CA . ILE A 1 120 ? 15.025 2.148 -13.161 1.00 91.31 120 ILE A CA 1
ATOM 879 C C . ILE A 1 120 ? 14.633 2.854 -11.856 1.00 91.31 120 ILE A C 1
ATOM 881 O O . ILE A 1 120 ? 14.840 2.302 -10.775 1.00 91.31 120 ILE A O 1
ATOM 885 N N . ILE A 1 121 ? 14.022 4.040 -11.941 1.00 92.25 121 ILE A N 1
ATOM 886 C CA . ILE A 1 121 ? 13.501 4.754 -10.765 1.00 92.25 121 ILE A CA 1
ATOM 887 C C . ILE A 1 121 ? 12.423 3.917 -10.073 1.00 92.25 121 ILE A C 1
ATOM 889 O O . ILE A 1 121 ? 12.423 3.830 -8.850 1.00 92.25 121 ILE A O 1
ATOM 893 N N . GLY A 1 122 ? 11.547 3.258 -10.833 1.00 90.62 122 GLY A N 1
ATOM 894 C CA . GLY A 1 122 ? 10.524 2.356 -10.309 1.00 90.62 122 GLY A CA 1
ATOM 895 C C . GLY A 1 122 ? 11.116 1.172 -9.541 1.00 90.62 122 GLY A C 1
ATOM 896 O O . GLY A 1 122 ? 10.658 0.868 -8.442 1.00 90.62 122 GLY A O 1
ATOM 897 N N . ILE A 1 123 ? 12.192 0.558 -10.050 1.00 90.12 123 ILE A N 1
ATOM 898 C CA . ILE A 1 123 ? 12.922 -0.509 -9.342 1.00 90.12 123 ILE A CA 1
ATOM 899 C C . ILE A 1 123 ? 13.533 0.025 -8.040 1.00 90.12 123 ILE A C 1
ATOM 901 O O . ILE A 1 123 ? 13.386 -0.599 -6.988 1.00 90.12 123 ILE A O 1
ATOM 905 N N . GLY A 1 124 ? 14.180 1.192 -8.091 1.00 88.94 124 GLY A N 1
ATOM 906 C CA . GLY A 1 124 ? 14.733 1.839 -6.900 1.00 88.94 124 GLY A CA 1
ATOM 907 C C . GLY A 1 124 ? 13.653 2.164 -5.863 1.00 88.94 124 GLY A C 1
ATOM 908 O O . GLY A 1 124 ? 13.818 1.880 -4.678 1.00 88.94 124 GLY A O 1
ATOM 909 N N . ALA A 1 125 ? 12.510 2.685 -6.311 1.00 88.88 125 ALA A N 1
ATOM 910 C CA . ALA A 1 125 ? 11.368 2.984 -5.459 1.00 88.88 125 ALA A CA 1
ATOM 911 C C . ALA A 1 125 ? 10.784 1.715 -4.827 1.00 88.88 125 ALA A C 1
ATOM 913 O O . ALA A 1 125 ? 10.493 1.721 -3.635 1.00 88.88 125 ALA A O 1
ATOM 914 N N . LEU A 1 126 ? 10.671 0.612 -5.575 1.00 89.06 126 LEU A N 1
ATOM 915 C CA . LEU A 1 126 ? 10.218 -0.679 -5.048 1.00 89.06 126 LEU A CA 1
ATOM 916 C C . LEU A 1 126 ? 11.126 -1.191 -3.934 1.00 89.06 126 LEU A C 1
ATOM 918 O O . LEU A 1 126 ? 10.633 -1.621 -2.894 1.00 89.06 126 LEU A O 1
ATOM 922 N N . MET A 1 127 ? 12.442 -1.085 -4.112 1.00 88.56 127 MET A N 1
ATOM 923 C CA . MET A 1 127 ? 13.416 -1.501 -3.104 1.00 88.56 127 MET A CA 1
ATOM 924 C C . MET A 1 127 ? 13.263 -0.728 -1.780 1.00 88.56 127 MET A C 1
ATOM 926 O O . MET A 1 127 ? 13.498 -1.293 -0.715 1.00 88.56 127 MET A O 1
ATOM 930 N N . VAL A 1 128 ? 12.806 0.529 -1.832 1.00 87.19 128 VAL A N 1
ATOM 931 C CA . VAL A 1 128 ? 12.481 1.354 -0.651 1.00 87.19 128 VAL A CA 1
ATOM 932 C C . VAL A 1 128 ? 11.064 1.089 -0.126 1.00 87.19 128 VAL A C 1
ATOM 934 O O . VAL A 1 128 ? 10.835 1.095 1.080 1.00 87.19 128 VAL A O 1
ATOM 937 N N . ILE A 1 129 ? 10.099 0.831 -1.006 1.00 85.31 129 ILE A N 1
ATOM 938 C CA . ILE A 1 129 ? 8.692 0.612 -0.648 1.00 85.31 129 ILE A CA 1
ATOM 939 C C . ILE A 1 129 ? 8.476 -0.732 0.054 1.00 85.31 129 ILE A C 1
ATOM 941 O O . ILE A 1 129 ? 7.705 -0.788 1.011 1.00 85.31 129 ILE A O 1
ATOM 945 N N . LEU A 1 130 ? 9.173 -1.799 -0.353 1.00 85.62 130 LEU A N 1
ATOM 946 C CA . LEU A 1 130 ? 9.070 -3.115 0.288 1.00 85.62 130 LEU A CA 1
ATOM 947 C C . LEU A 1 130 ? 9.299 -3.079 1.818 1.00 85.62 130 LEU A C 1
ATOM 949 O O . LEU A 1 130 ? 8.431 -3.568 2.548 1.00 85.62 130 LEU A O 1
ATOM 953 N N . PRO A 1 131 ? 10.401 -2.502 2.348 1.00 87.00 131 PRO A N 1
ATOM 954 C CA . PRO A 1 131 ? 10.610 -2.438 3.794 1.00 87.00 131 PRO A CA 1
ATOM 955 C C . PRO A 1 131 ? 9.595 -1.529 4.500 1.00 87.00 131 PRO A C 1
ATOM 957 O O . PRO A 1 131 ? 9.204 -1.823 5.628 1.00 87.00 131 PRO A O 1
ATOM 960 N N . ILE A 1 132 ? 9.114 -0.466 3.843 1.00 84.62 132 ILE A N 1
ATOM 961 C CA . ILE A 1 132 ? 8.076 0.414 4.402 1.00 84.62 132 ILE A CA 1
ATOM 962 C C . ILE A 1 132 ? 6.763 -0.352 4.591 1.00 84.62 132 ILE A C 1
ATOM 964 O O . ILE A 1 132 ? 6.158 -0.277 5.658 1.00 84.62 132 ILE A O 1
ATOM 968 N N . ILE A 1 133 ? 6.337 -1.134 3.596 1.00 81.62 133 ILE A N 1
ATOM 969 C CA . ILE A 1 133 ? 5.122 -1.955 3.698 1.00 81.62 133 ILE A CA 1
ATOM 970 C C . ILE A 1 133 ? 5.249 -2.954 4.849 1.00 81.62 133 ILE A C 1
ATOM 972 O O . ILE A 1 133 ? 4.323 -3.089 5.648 1.00 81.62 133 ILE A O 1
ATOM 976 N N . TYR A 1 134 ? 6.404 -3.615 4.970 1.00 84.62 134 TYR A N 1
ATOM 977 C CA . TYR A 1 134 ? 6.658 -4.551 6.064 1.00 84.62 134 TYR A CA 1
ATOM 978 C C . TYR A 1 134 ? 6.542 -3.873 7.439 1.00 84.62 134 TYR A C 1
ATOM 980 O O . TYR A 1 134 ? 5.868 -4.394 8.328 1.00 84.62 134 TYR A O 1
ATOM 988 N N . LEU A 1 135 ? 7.125 -2.679 7.603 1.00 83.19 135 LEU A N 1
ATOM 989 C CA . LEU A 1 135 ? 7.021 -1.898 8.840 1.00 83.19 135 LEU A CA 1
ATOM 990 C C . LEU A 1 135 ? 5.573 -1.539 9.181 1.00 83.19 135 LEU A C 1
ATOM 992 O O . LEU A 1 135 ? 5.175 -1.641 10.344 1.00 83.19 135 LEU A O 1
ATOM 996 N N . ILE A 1 136 ? 4.775 -1.149 8.186 1.00 81.19 136 ILE A N 1
ATOM 997 C CA . ILE A 1 136 ? 3.370 -0.795 8.400 1.00 81.19 136 ILE A CA 1
ATOM 998 C C . ILE A 1 136 ? 2.561 -2.025 8.814 1.00 81.19 136 ILE A C 1
ATOM 1000 O O . ILE A 1 136 ? 1.849 -1.956 9.812 1.00 81.19 136 ILE A O 1
ATOM 1004 N N . ILE A 1 137 ? 2.711 -3.159 8.120 1.00 80.94 137 ILE A N 1
ATOM 1005 C CA . ILE A 1 137 ? 2.011 -4.405 8.474 1.00 80.94 137 ILE A CA 1
ATOM 1006 C C . ILE A 1 137 ? 2.343 -4.805 9.914 1.00 80.94 137 ILE A C 1
ATOM 1008 O O . ILE A 1 137 ? 1.440 -5.061 10.706 1.00 80.94 137 ILE A O 1
ATOM 1012 N N . VAL A 1 138 ? 3.625 -4.791 10.289 1.00 79.69 138 VAL A N 1
ATOM 1013 C CA . VAL A 1 138 ? 4.055 -5.118 11.655 1.00 79.69 138 VAL A CA 1
ATOM 1014 C C . VAL A 1 138 ? 3.473 -4.144 12.681 1.00 79.69 138 VAL A C 1
ATOM 1016 O O . VAL A 1 138 ? 3.070 -4.567 13.762 1.00 79.69 138 VAL A O 1
ATOM 1019 N N . THR A 1 139 ? 3.403 -2.851 12.364 1.00 78.56 139 THR A N 1
ATOM 1020 C CA . THR A 1 139 ? 2.843 -1.835 13.269 1.00 78.56 139 THR A CA 1
ATOM 1021 C C . THR A 1 139 ? 1.342 -2.028 13.467 1.00 78.56 139 THR A C 1
ATOM 1023 O O . THR A 1 139 ? 0.866 -1.963 14.596 1.00 78.56 139 THR A O 1
ATOM 1026 N N . VAL A 1 140 ? 0.605 -2.327 12.396 1.00 79.19 140 VAL A N 1
ATOM 1027 C CA . VAL A 1 140 ? -0.835 -2.605 12.465 1.00 79.19 140 VAL A CA 1
ATOM 1028 C C . VAL A 1 140 ? -1.100 -3.874 13.273 1.00 79.19 140 VAL A C 1
ATOM 1030 O O . VAL A 1 140 ? -1.935 -3.853 14.170 1.00 79.19 140 VAL A O 1
ATOM 1033 N N . VAL A 1 141 ? -0.351 -4.954 13.024 1.00 76.69 141 VAL A N 1
ATOM 1034 C CA . VAL A 1 141 ? -0.491 -6.207 13.785 1.00 76.69 141 VAL A CA 1
ATOM 1035 C C . VAL A 1 141 ? -0.212 -5.981 15.273 1.00 76.69 141 VAL A C 1
ATOM 1037 O O . VAL A 1 141 ? -0.976 -6.452 16.105 1.00 76.69 141 VAL A O 1
ATOM 1040 N N . LYS A 1 142 ? 0.826 -5.209 15.619 1.00 76.81 142 LYS A N 1
ATOM 1041 C CA . LYS A 1 142 ? 1.147 -4.858 17.014 1.00 76.81 142 LYS A CA 1
ATOM 1042 C C . LYS A 1 142 ? 0.128 -3.941 17.687 1.00 76.81 142 LYS A C 1
ATOM 1044 O O . LYS A 1 142 ? 0.066 -3.921 18.903 1.00 76.81 142 LYS A O 1
ATOM 1049 N N . MET A 1 143 ? -0.596 -3.123 16.929 1.00 71.56 143 MET A N 1
ATOM 1050 C CA . MET A 1 143 ? -1.631 -2.247 17.485 1.00 71.56 143 MET A CA 1
ATOM 1051 C C . MET A 1 143 ? -2.924 -3.022 17.780 1.00 71.56 143 MET A C 1
ATOM 1053 O O . MET A 1 143 ? -3.727 -2.589 18.601 1.00 71.56 143 MET A O 1
ATOM 1057 N N . VAL A 1 144 ? -3.127 -4.148 17.089 1.00 67.25 144 VAL A N 1
ATOM 1058 C CA . VAL A 1 144 ? -4.313 -5.003 17.217 1.00 67.25 144 VAL A CA 1
ATOM 1059 C C . VAL A 1 144 ? -4.121 -6.138 18.233 1.00 67.25 144 VAL A C 1
ATOM 1061 O O . VAL A 1 144 ? -5.102 -6.518 18.870 1.00 67.25 144 VAL A O 1
ATOM 1064 N N . ALA A 1 145 ? -2.909 -6.692 18.360 1.00 59.56 145 ALA A N 1
ATOM 1065 C CA . ALA A 1 145 ? -2.561 -7.762 19.306 1.00 59.56 145 ALA A CA 1
ATOM 1066 C C . ALA A 1 145 ? -2.173 -7.220 20.688 1.00 59.56 145 ALA A C 1
ATOM 1068 O O . ALA A 1 145 ? -2.603 -7.834 21.689 1.00 59.56 145 ALA A O 1
#

Foldseek 3Di:
DDPPPVPDDPDDCPVVVVVVVVVVVVVDDDDDDDDDDDDDPVVVVVVVVVVVVVVVVCVVVVVVVVVVVVVVVVVLVVVLVVLVVVLVVLVVQLVVLCVVLVVCCVPPVVSSVVSNVSNVVSVVVNVVSVVVSVVSVVVSVVVVD

pLDDT: mean 73.09, std 17.28, range [36.81, 92.56]

Radius of gyration: 42.12 Å; chains: 1; bounding box: 64×30×138 Å

Sequence (145 aa):
QTRAEIEEKVGTPRQLSLRILADYSLKDDGKESGGILPKTNIKTAWLIILALLATPATLIIGVALLGVLVAAIGVAFAVAVTIIALAGAAIFITLTSLYVGIFLLFTKLGVGLFYLGIGIIGIGALMVILPIIYLIIVTVVKMVA

Organism: NCBI:txid1624

Secondary structure (DSSP, 8-state):
--S-SSTTSS--THHHHHHHHHHHTTTS-------------HHHHHHHHHHHHHHHHHHHHHHHHHHHHHHHHHHHHHHHHHHHHHHHHHHHHHHHHHHHHHHHHTT-HHHHHHHHHHHHHHHHHHHHHHHHHHHHHHHHHHHH-